Protein AF-A0A1U7CRW6-F1 (afdb_monomer_lite)

Sequence (88 aa):
MAGKFLRRGAIIDTIKSEQRTNAVQKREGLTQHPVTITSCGCPDPNCGCWHTIRTDRTIPTPEQAVERLAKDKKARNTVNARRERGDA

Foldseek 3Di:
DPPPQADPQQVVVQVVLVVVVVVVCVVVVVPQFDKDWDFPPDPDNNGHIHIDGHPVDGNDDPVVVVVVVVVVVVVVVVVVVCVVVVVD

pLDDT: mean 88.24, std 10.12, range [41.59, 96.62]

Radius of gyration: 20.71 Å; chains: 1; bounding box: 38×31×52 Å

Secondary structure (DSSP, 8-state):
----SS-HHHHHHHHHHHHHHHHHHHHTT-TTSPEEEEE---S-TT--EEEEE-TT--PPPHHHHHHHHHHHHHHHHHHHHHHHTT--

Structure (mmCIF, N/CA/C/O backbone):
data_AF-A0A1U7CRW6-F1
#
_entry.id   AF-A0A1U7CRW6-F1
#
loop_
_atom_site.group_PDB
_atom_site.id
_atom_site.type_symbol
_atom_site.label_atom_id
_atom_site.label_alt_id
_atom_site.label_comp_id
_atom_site.label_asym_id
_atom_site.label_entity_id
_atom_site.label_seq_id
_atom_site.pdbx_PDB_ins_code
_atom_site.Cartn_x
_atom_site.Cartn_y
_atom_site.Cartn_z
_atom_site.occupancy
_atom_site.B_iso_or_equiv
_atom_site.auth_seq_id
_atom_site.auth_comp_id
_atom_site.auth_asym_id
_atom_site.auth_atom_id
_atom_site.pdbx_PDB_model_num
ATOM 1 N N . MET A 1 1 ? 24.513 -18.442 -3.186 1.00 41.59 1 MET A N 1
ATOM 2 C CA . MET A 1 1 ? 24.005 -17.122 -2.754 1.00 41.59 1 MET A CA 1
ATOM 3 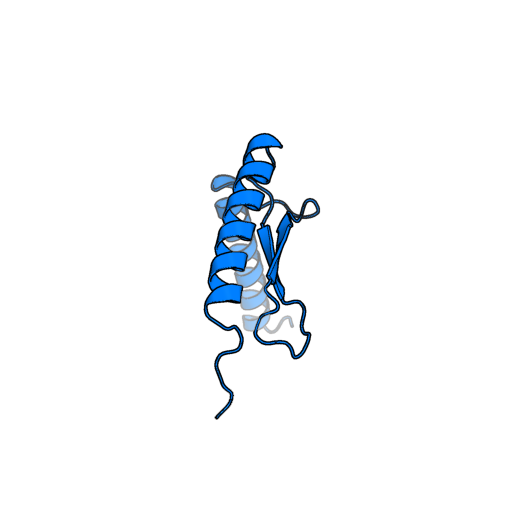C C . MET A 1 1 ? 22.856 -16.738 -3.665 1.00 41.59 1 MET A C 1
ATOM 5 O O . MET A 1 1 ? 23.077 -16.669 -4.867 1.00 41.59 1 MET A O 1
ATOM 9 N N . ALA A 1 2 ? 21.646 -16.555 -3.132 1.00 56.41 2 ALA A N 1
ATOM 10 C CA . ALA A 1 2 ? 20.541 -16.011 -3.917 1.00 56.41 2 ALA A CA 1
ATOM 11 C C . ALA A 1 2 ? 20.944 -14.599 -4.375 1.00 56.41 2 ALA A C 1
ATOM 13 O O . ALA A 1 2 ? 21.233 -13.740 -3.544 1.00 56.41 2 ALA A O 1
ATOM 14 N N . GLY A 1 3 ? 21.093 -14.400 -5.687 1.00 64.38 3 GLY A N 1
ATOM 15 C CA . GLY A 1 3 ? 21.445 -13.102 -6.262 1.00 64.38 3 GLY A CA 1
ATOM 16 C C . GLY A 1 3 ? 20.382 -12.038 -5.969 1.00 64.38 3 GLY A C 1
ATOM 17 O O . GLY A 1 3 ? 19.339 -12.320 -5.381 1.00 64.38 3 GLY A O 1
ATOM 18 N N . LYS A 1 4 ? 20.630 -10.793 -6.391 1.00 67.38 4 LYS A N 1
ATOM 19 C CA . LYS A 1 4 ? 19.624 -9.726 -6.273 1.00 67.38 4 LYS A CA 1
ATOM 20 C C . LYS A 1 4 ? 18.335 -10.153 -6.982 1.00 67.38 4 LYS A C 1
ATOM 22 O O . LYS A 1 4 ? 18.393 -10.545 -8.143 1.00 67.38 4 LYS A O 1
ATOM 27 N N . PHE A 1 5 ? 17.205 -10.026 -6.284 1.00 74.25 5 PHE A N 1
ATOM 28 C CA . PHE A 1 5 ? 15.878 -10.382 -6.795 1.00 74.25 5 PHE A CA 1
ATOM 29 C C . PHE A 1 5 ? 15.521 -9.609 -8.078 1.00 74.25 5 PHE A C 1
ATOM 31 O O . PHE A 1 5 ? 14.980 -10.187 -9.009 1.00 74.25 5 PHE A O 1
ATOM 38 N N . LEU A 1 6 ? 15.911 -8.330 -8.160 1.00 80.31 6 LEU A N 1
ATOM 39 C CA . LEU A 1 6 ? 15.791 -7.494 -9.358 1.00 80.31 6 LEU A CA 1
ATOM 40 C C . LEU A 1 6 ? 17.152 -6.923 -9.770 1.00 80.31 6 LEU A C 1
ATOM 42 O O . LEU A 1 6 ? 17.967 -6.528 -8.926 1.00 80.31 6 LEU A O 1
ATOM 46 N N . ARG A 1 7 ? 17.385 -6.814 -11.082 1.00 86.19 7 ARG A N 1
ATOM 47 C CA . ARG A 1 7 ? 18.513 -6.049 -11.636 1.00 86.19 7 ARG A CA 1
ATOM 48 C C . ARG A 1 7 ? 18.233 -4.549 -11.600 1.00 86.19 7 ARG A C 1
ATOM 50 O O . ARG A 1 7 ? 17.099 -4.098 -11.475 1.00 86.19 7 ARG A O 1
ATOM 57 N N . ARG A 1 8 ? 19.295 -3.748 -11.746 1.00 88.25 8 ARG A N 1
ATOM 58 C CA . ARG A 1 8 ? 19.223 -2.279 -11.669 1.00 88.25 8 ARG A CA 1
ATOM 59 C C . ARG A 1 8 ? 18.187 -1.675 -12.627 1.00 88.25 8 ARG A C 1
ATOM 61 O O . ARG A 1 8 ? 17.496 -0.753 -12.218 1.00 88.25 8 ARG A O 1
ATOM 68 N N . GLY A 1 9 ? 18.072 -2.197 -13.853 1.00 87.31 9 GLY A N 1
ATOM 69 C CA . GLY A 1 9 ? 17.063 -1.749 -14.825 1.00 87.31 9 GLY A CA 1
ATOM 70 C C . GLY A 1 9 ? 15.641 -1.923 -14.290 1.00 87.31 9 GLY A C 1
ATOM 71 O O . GLY A 1 9 ? 14.930 -0.940 -14.121 1.00 87.31 9 GLY A O 1
ATOM 72 N N . ALA A 1 10 ? 15.300 -3.144 -13.874 1.00 87.75 10 ALA A N 1
ATOM 73 C CA . ALA A 1 10 ? 14.005 -3.471 -13.278 1.00 87.75 10 ALA A CA 1
ATOM 74 C C . ALA A 1 10 ? 13.678 -2.634 -12.025 1.00 87.75 10 ALA A C 1
ATOM 76 O O . ALA A 1 10 ? 12.527 -2.246 -11.818 1.00 87.75 10 ALA A O 1
ATOM 77 N N . ILE A 1 11 ? 14.681 -2.310 -11.199 1.00 88.62 11 ILE A N 1
ATOM 78 C CA . ILE A 1 11 ? 14.514 -1.411 -10.044 1.00 88.62 11 ILE A CA 1
ATOM 79 C C . ILE A 1 11 ? 14.153 0.008 -10.505 1.00 88.62 11 ILE A C 1
ATOM 81 O O . ILE A 1 11 ? 13.201 0.596 -9.995 1.00 88.62 11 ILE A O 1
ATOM 85 N N . ILE A 1 12 ? 14.884 0.560 -11.478 1.00 91.00 12 ILE A N 1
ATOM 86 C CA . ILE A 1 12 ? 14.618 1.903 -12.020 1.00 91.00 12 ILE A CA 1
ATOM 87 C C . ILE A 1 12 ? 13.218 1.966 -12.644 1.00 91.00 12 ILE A C 1
ATOM 89 O O . ILE A 1 12 ? 12.485 2.929 -12.414 1.00 91.00 12 ILE A O 1
ATOM 93 N N . ASP A 1 13 ? 12.826 0.937 -13.391 1.00 90.12 13 ASP A N 1
ATOM 94 C CA . ASP A 1 13 ? 11.512 0.871 -14.034 1.00 90.12 13 ASP A CA 1
ATOM 95 C C . ASP A 1 13 ? 10.379 0.779 -13.012 1.00 90.12 13 ASP A C 1
ATOM 97 O O . ASP A 1 13 ? 9.345 1.435 -13.164 1.00 90.12 13 ASP A O 1
ATOM 101 N N . THR A 1 14 ? 10.607 0.042 -11.925 1.00 90.75 14 THR A N 1
ATOM 102 C CA . THR A 1 14 ? 9.681 -0.039 -10.792 1.00 90.75 14 THR A CA 1
ATOM 103 C C . THR A 1 14 ? 9.489 1.334 -10.143 1.00 90.75 14 THR A C 1
ATOM 105 O O . THR A 1 14 ? 8.353 1.770 -9.976 1.00 90.75 14 THR A O 1
ATOM 108 N N . ILE A 1 15 ? 10.568 2.076 -9.871 1.00 92.38 15 ILE A N 1
ATOM 109 C CA . ILE A 1 15 ? 10.486 3.439 -9.309 1.00 92.38 15 ILE A CA 1
ATOM 110 C C . ILE A 1 15 ? 9.705 4.375 -10.248 1.00 92.38 15 ILE A C 1
ATOM 112 O O . ILE A 1 15 ? 8.834 5.129 -9.816 1.00 92.38 15 ILE A O 1
ATOM 116 N N . LYS A 1 16 ? 9.959 4.316 -11.562 1.00 93.62 16 LYS A N 1
ATOM 117 C CA . LYS A 1 16 ? 9.201 5.114 -12.545 1.00 93.62 16 LYS A CA 1
ATOM 118 C C . LYS A 1 16 ? 7.728 4.699 -12.621 1.00 93.62 16 LYS A C 1
ATOM 120 O O . LYS A 1 16 ? 6.856 5.541 -12.842 1.00 93.62 16 LYS A O 1
ATOM 125 N N . SER A 1 17 ? 7.422 3.410 -12.469 1.00 93.00 17 SER A N 1
ATOM 126 C CA . SER A 1 17 ? 6.045 2.910 -12.360 1.00 93.00 17 SER A CA 1
ATOM 127 C C . SER A 1 17 ? 5.337 3.486 -11.131 1.00 93.00 17 SER A C 1
ATOM 129 O O . SER A 1 17 ? 4.202 3.950 -11.258 1.00 93.00 17 SER A O 1
ATOM 131 N N . GLU A 1 18 ? 6.014 3.540 -9.985 1.00 94.50 18 GLU A N 1
ATOM 132 C CA . GLU A 1 18 ? 5.480 4.123 -8.752 1.00 94.50 18 GLU A CA 1
ATOM 133 C C . GLU A 1 18 ? 5.137 5.605 -8.945 1.00 94.50 18 GLU A C 1
ATOM 135 O O . GLU A 1 18 ? 4.011 6.028 -8.695 1.00 94.50 18 GLU A O 1
ATOM 140 N N . GLN A 1 19 ? 6.074 6.389 -9.486 1.00 95.69 19 GLN A N 1
ATOM 141 C CA . GLN A 1 19 ? 5.875 7.820 -9.739 1.00 95.69 19 GLN A CA 1
ATOM 142 C C . GLN A 1 19 ? 4.666 8.092 -10.643 1.00 95.69 19 GLN A C 1
ATOM 144 O O . GLN A 1 19 ? 3.866 8.987 -10.359 1.00 95.69 19 GLN A O 1
ATOM 149 N N . ARG A 1 20 ? 4.500 7.299 -11.711 1.00 95.94 20 ARG A N 1
ATOM 150 C CA . ARG A 1 20 ? 3.328 7.385 -12.598 1.00 95.94 20 ARG A CA 1
ATOM 151 C C . ARG A 1 20 ? 2.040 7.051 -11.855 1.00 95.94 20 ARG A C 1
ATOM 153 O O . ARG A 1 20 ? 1.062 7.779 -11.987 1.00 95.94 20 ARG A O 1
ATOM 160 N N . THR A 1 21 ? 2.053 5.996 -11.048 1.00 96.25 21 THR A N 1
ATOM 161 C CA . THR A 1 21 ? 0.877 5.560 -10.284 1.00 96.25 21 THR A CA 1
ATOM 162 C C . THR A 1 21 ? 0.473 6.602 -9.246 1.00 96.25 21 THR A C 1
ATOM 164 O O . THR A 1 21 ? -0.701 6.940 -9.153 1.00 96.25 21 THR A O 1
ATOM 167 N N . ASN A 1 22 ? 1.437 7.213 -8.557 1.00 94.88 22 ASN A N 1
ATOM 168 C CA . ASN A 1 22 ? 1.190 8.314 -7.625 1.00 94.88 22 ASN A CA 1
ATOM 169 C C . ASN A 1 22 ? 0.599 9.544 -8.334 1.00 94.88 22 ASN A C 1
ATOM 171 O O . ASN A 1 22 ? -0.242 10.246 -7.773 1.00 94.88 22 ASN A O 1
ATOM 175 N N . ALA A 1 23 ? 1.017 9.823 -9.572 1.00 96.44 23 ALA A N 1
ATOM 176 C CA . ALA A 1 23 ? 0.431 10.900 -10.366 1.00 96.44 23 ALA A CA 1
ATOM 177 C C . ALA A 1 23 ? -1.027 10.600 -10.756 1.00 96.44 23 ALA A C 1
ATOM 179 O O . ALA A 1 23 ? -1.870 11.489 -10.640 1.00 96.44 23 ALA A O 1
ATOM 180 N N . VAL A 1 24 ? -1.333 9.364 -11.171 1.00 96.25 24 VAL A N 1
ATOM 181 C CA . VAL A 1 24 ? -2.709 8.912 -11.454 1.00 96.25 24 VAL A CA 1
ATOM 182 C C . VAL A 1 24 ? -3.569 9.012 -10.196 1.00 96.25 24 VAL A C 1
ATOM 184 O O . VAL A 1 24 ? -4.592 9.689 -10.208 1.00 96.25 24 VAL A O 1
ATOM 187 N N . GLN A 1 25 ? -3.090 8.462 -9.080 1.00 96.38 25 GLN A N 1
ATOM 188 C CA . GLN A 1 25 ? -3.772 8.494 -7.789 1.00 96.38 25 GLN A CA 1
ATOM 189 C C . GLN A 1 25 ? -4.167 9.917 -7.372 1.00 96.38 25 GLN A C 1
ATOM 191 O O . GLN A 1 25 ? -5.291 10.148 -6.934 1.00 96.38 25 GLN A O 1
ATOM 196 N N . LYS A 1 26 ? -3.255 10.888 -7.523 1.00 96.00 26 LYS A N 1
ATOM 197 C CA . LYS A 1 26 ? -3.530 12.297 -7.206 1.00 96.00 26 LYS A CA 1
ATOM 198 C C . LYS A 1 26 ? -4.579 12.907 -8.132 1.00 96.00 26 LYS A C 1
ATOM 200 O O . LYS A 1 26 ? -5.446 13.628 -7.652 1.00 96.00 26 LYS A O 1
ATOM 205 N N . ARG A 1 27 ? -4.499 12.636 -9.438 1.00 96.56 27 ARG A N 1
ATOM 206 C CA . ARG A 1 27 ? -5.447 13.165 -10.436 1.00 96.56 27 ARG A CA 1
ATOM 207 C C . ARG A 1 27 ? -6.858 12.624 -10.235 1.00 96.56 27 ARG A C 1
ATOM 209 O O . ARG A 1 27 ? -7.815 13.354 -10.449 1.00 96.56 27 ARG A O 1
ATOM 216 N N . GLU A 1 28 ? -6.971 11.378 -9.794 1.00 95.81 28 GLU A N 1
ATOM 217 C CA . GLU A 1 28 ? -8.251 10.706 -9.556 1.00 95.81 28 GLU A CA 1
ATOM 218 C C . GLU A 1 28 ? -8.800 10.935 -8.136 1.00 95.81 28 GLU A C 1
ATOM 220 O O . GLU A 1 28 ? -9.851 10.409 -7.788 1.00 95.81 28 GLU A O 1
ATOM 225 N N . GLY A 1 29 ? -8.104 11.710 -7.293 1.00 94.38 29 GLY A N 1
ATOM 226 C CA . GLY A 1 29 ? -8.531 11.967 -5.913 1.00 94.38 29 GLY A CA 1
ATOM 227 C C . GLY A 1 29 ? -8.420 10.751 -4.985 1.00 94.38 29 GLY A C 1
ATOM 228 O O . GLY A 1 29 ? -8.959 10.759 -3.883 1.00 94.38 29 GLY A O 1
ATOM 229 N N . LEU A 1 30 ? -7.687 9.711 -5.388 1.00 95.06 30 LEU A N 1
ATOM 230 C CA . LEU A 1 30 ? -7.578 8.439 -4.673 1.00 95.06 30 LEU A CA 1
ATOM 231 C C . LEU A 1 30 ? -6.451 8.428 -3.626 1.00 95.06 30 LEU A C 1
ATOM 233 O O . LEU A 1 30 ? -5.892 7.378 -3.310 1.00 95.06 30 LEU A O 1
ATOM 237 N N . THR A 1 31 ? -6.074 9.585 -3.084 1.00 93.50 31 THR A N 1
ATOM 238 C CA . THR A 1 31 ? -4.916 9.730 -2.179 1.00 93.50 31 THR A CA 1
ATOM 239 C C . THR A 1 31 ? -5.074 8.977 -0.858 1.00 93.50 31 THR A C 1
ATOM 241 O O . THR A 1 31 ? -4.078 8.628 -0.231 1.00 93.50 31 THR A O 1
ATOM 244 N N . GLN A 1 32 ? -6.312 8.678 -0.456 1.00 93.94 32 GLN A N 1
ATOM 245 C CA . GLN A 1 32 ? -6.610 7.830 0.701 1.00 93.94 32 GLN A CA 1
ATOM 246 C C . GLN A 1 32 ? -6.571 6.329 0.384 1.00 93.94 32 GLN A C 1
ATOM 248 O O . GLN A 1 32 ? -6.687 5.520 1.297 1.00 93.94 32 GLN A O 1
ATOM 253 N N . HIS A 1 33 ? -6.418 5.916 -0.872 1.00 95.56 33 HIS A N 1
ATOM 254 C CA . HIS A 1 33 ? -6.346 4.500 -1.231 1.00 95.56 33 HIS A CA 1
ATOM 255 C C . HIS A 1 33 ? -4.894 4.021 -1.257 1.00 95.56 33 HIS A C 1
ATOM 257 O O . HIS A 1 33 ? -4.040 4.705 -1.817 1.00 95.56 33 HIS A O 1
ATOM 263 N N . PRO A 1 34 ? -4.568 2.856 -0.677 1.00 94.44 34 PRO A N 1
ATOM 264 C CA . PRO A 1 34 ? -3.194 2.387 -0.661 1.00 94.44 34 PRO A CA 1
ATOM 265 C C . PRO A 1 34 ? -2.736 1.960 -2.058 1.00 94.44 34 PRO A C 1
ATOM 267 O O . PRO A 1 34 ? -3.476 1.324 -2.810 1.00 94.44 34 PRO A O 1
ATOM 270 N N . VAL A 1 35 ? -1.480 2.268 -2.377 1.00 94.94 35 VAL A N 1
ATOM 271 C CA . VAL A 1 35 ? -0.789 1.752 -3.561 1.00 94.94 35 VAL A CA 1
ATOM 272 C C . VAL A 1 35 ? -0.000 0.514 -3.153 1.00 94.94 35 VAL A C 1
ATOM 274 O O . VAL A 1 35 ? 0.812 0.563 -2.232 1.00 94.94 35 VAL A O 1
ATOM 277 N N . THR A 1 36 ? -0.236 -0.607 -3.828 1.00 94.31 36 THR A N 1
ATOM 278 C CA . THR A 1 36 ? 0.497 -1.859 -3.602 1.00 94.31 36 THR A CA 1
ATOM 279 C C . THR A 1 36 ? 1.396 -2.175 -4.781 1.00 94.31 36 THR A C 1
ATOM 281 O O . THR A 1 36 ? 0.975 -2.051 -5.930 1.00 94.31 36 THR A O 1
ATOM 284 N N . ILE A 1 37 ? 2.603 -2.644 -4.486 1.00 93.81 37 ILE A N 1
ATOM 285 C CA . ILE A 1 37 ? 3.553 -3.159 -5.467 1.00 93.81 37 ILE A CA 1
ATOM 286 C C . ILE A 1 37 ? 3.385 -4.674 -5.617 1.00 93.81 37 ILE A C 1
ATOM 288 O O . ILE A 1 37 ? 3.211 -5.393 -4.634 1.00 93.81 37 ILE A O 1
ATOM 292 N N . THR A 1 38 ? 3.431 -5.178 -6.845 1.00 90.94 38 THR A N 1
ATOM 293 C CA . THR A 1 38 ? 3.412 -6.616 -7.134 1.00 90.94 38 THR A CA 1
ATOM 294 C C . THR A 1 38 ? 4.539 -6.949 -8.097 1.00 90.94 38 THR A C 1
ATOM 296 O O . THR A 1 38 ? 4.687 -6.316 -9.142 1.00 90.94 38 THR A O 1
ATOM 299 N N . SER A 1 39 ? 5.367 -7.921 -7.713 1.00 87.00 39 SER A N 1
ATOM 300 C CA . SER A 1 39 ? 6.381 -8.483 -8.602 1.00 87.00 39 SER A CA 1
ATOM 301 C C . SER A 1 39 ? 5.726 -9.460 -9.570 1.00 87.00 39 SER A C 1
ATOM 303 O O . SER A 1 39 ? 4.829 -10.205 -9.183 1.00 87.00 39 SER A O 1
ATOM 305 N N . CYS A 1 40 ? 6.213 -9.494 -10.810 1.00 83.25 40 CYS A N 1
ATOM 306 C CA . CYS A 1 40 ? 5.755 -10.450 -11.815 1.00 83.25 40 CYS A CA 1
ATOM 307 C C . CYS A 1 40 ? 5.949 -11.912 -11.408 1.00 83.25 4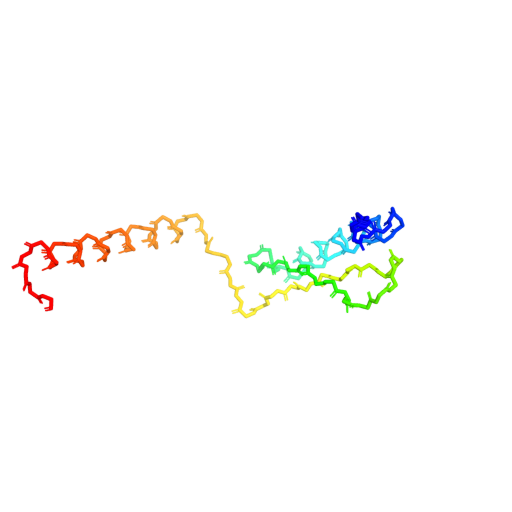0 CYS A C 1
ATOM 309 O O . CYS A 1 40 ? 5.200 -12.771 -11.861 1.00 83.25 40 CYS A O 1
ATOM 311 N N . GLY A 1 41 ? 6.930 -12.208 -10.551 1.00 79.25 41 GLY A N 1
ATOM 312 C CA . GLY A 1 41 ? 7.214 -13.575 -10.109 1.00 79.25 41 GLY A CA 1
ATOM 313 C C . GLY A 1 41 ? 7.829 -14.470 -11.189 1.00 79.25 41 GLY A C 1
ATOM 314 O O . GLY A 1 41 ? 8.159 -15.620 -10.907 1.00 79.25 41 GLY A O 1
ATOM 315 N N . CYS A 1 42 ? 8.021 -13.965 -12.410 1.00 82.38 42 CYS A N 1
ATOM 316 C CA . CYS A 1 42 ? 8.756 -14.678 -13.443 1.00 82.38 42 CYS A CA 1
ATOM 317 C C . CYS A 1 42 ? 10.262 -14.729 -13.103 1.00 82.38 42 CYS A C 1
ATOM 319 O O . CYS A 1 42 ? 10.769 -13.851 -12.399 1.00 82.38 42 CYS A O 1
ATOM 321 N N . PRO A 1 43 ? 11.002 -15.734 -13.602 1.00 80.75 43 PRO A N 1
ATOM 322 C CA . PRO A 1 43 ? 12.422 -15.898 -13.296 1.00 80.75 43 PRO A CA 1
ATOM 323 C C . PRO A 1 43 ? 13.329 -14.884 -14.013 1.00 80.75 43 PRO A C 1
ATOM 325 O O . PRO A 1 43 ? 14.544 -14.925 -13.817 1.00 80.75 43 PRO A O 1
ATOM 328 N N . ASP A 1 44 ? 12.781 -14.000 -14.857 1.00 80.81 44 ASP A N 1
ATOM 329 C CA . ASP A 1 44 ? 13.559 -12.972 -15.548 1.00 80.81 44 ASP A CA 1
ATOM 330 C C . ASP A 1 44 ? 13.950 -11.847 -14.574 1.00 80.81 44 ASP A C 1
ATOM 332 O O . ASP A 1 44 ? 13.090 -11.092 -14.115 1.00 80.81 44 ASP A O 1
ATOM 336 N N . PRO A 1 45 ? 15.252 -11.662 -14.295 1.00 73.94 45 PRO A N 1
ATOM 337 C CA . PRO A 1 45 ? 15.719 -10.633 -13.374 1.00 73.94 45 PRO A CA 1
ATOM 338 C C . PRO A 1 45 ? 15.593 -9.203 -13.929 1.00 73.94 45 PRO A C 1
ATOM 340 O O . PRO A 1 45 ? 15.880 -8.242 -13.205 1.00 73.94 45 PRO A O 1
ATOM 343 N N . ASN A 1 46 ? 15.233 -9.045 -15.208 1.00 80.00 46 ASN A N 1
ATOM 344 C CA . ASN A 1 46 ? 14.903 -7.761 -15.826 1.00 80.00 46 ASN A CA 1
ATOM 345 C C . ASN A 1 46 ? 13.402 -7.459 -15.790 1.00 80.00 46 ASN A C 1
ATOM 347 O O . ASN A 1 46 ? 13.007 -6.336 -16.102 1.00 80.00 46 ASN A O 1
ATOM 351 N N . CYS A 1 47 ? 12.571 -8.418 -15.382 1.00 81.19 47 CYS A N 1
ATOM 352 C CA . CYS A 1 47 ? 11.153 -8.179 -15.211 1.00 81.19 47 CYS A CA 1
ATOM 353 C C . CYS A 1 47 ? 10.916 -7.387 -13.920 1.00 81.19 47 CYS A C 1
ATOM 355 O O . CYS A 1 47 ? 11.284 -7.817 -12.828 1.00 81.19 47 CYS A O 1
ATOM 357 N N . GLY A 1 48 ? 10.349 -6.189 -14.054 1.00 81.38 48 GLY A N 1
ATOM 358 C CA . GLY A 1 48 ? 10.076 -5.297 -12.932 1.00 81.38 48 GLY A CA 1
ATOM 359 C C . GLY A 1 48 ? 8.816 -5.655 -12.143 1.00 81.38 48 GLY A C 1
ATOM 360 O O . GLY A 1 48 ? 8.229 -6.731 -12.266 1.00 81.38 4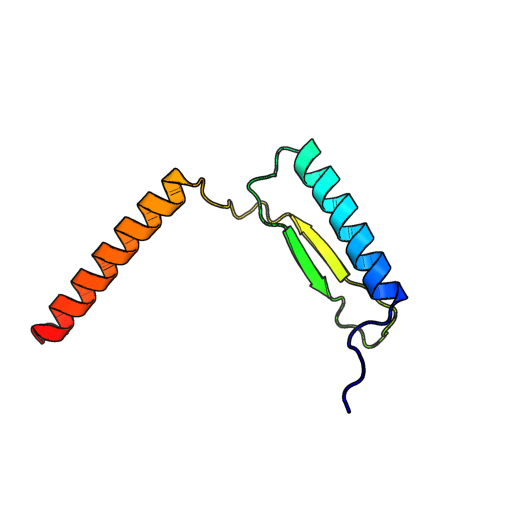8 GLY A O 1
ATOM 361 N N . CYS A 1 49 ? 8.383 -4.698 -11.331 1.00 91.19 49 CYS A N 1
ATOM 362 C CA . CYS A 1 49 ? 7.110 -4.747 -10.627 1.00 91.19 49 CYS A CA 1
ATOM 363 C C . CYS A 1 49 ? 6.118 -3.754 -11.244 1.00 91.19 49 CYS A C 1
ATOM 365 O O . CYS A 1 49 ? 6.509 -2.781 -11.895 1.00 91.19 49 CYS A O 1
ATOM 367 N N . TRP A 1 50 ? 4.831 -3.954 -10.973 1.00 91.25 50 TRP A N 1
ATOM 368 C CA . TRP A 1 50 ? 3.797 -2.952 -11.230 1.00 91.25 50 TRP A CA 1
ATOM 369 C C . TRP A 1 50 ? 3.140 -2.505 -9.928 1.00 91.25 50 TRP A C 1
ATOM 371 O O 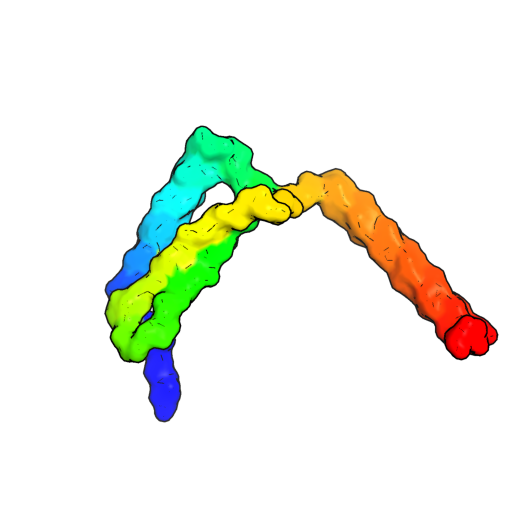. TRP A 1 50 ? 3.249 -3.160 -8.890 1.00 91.25 50 TRP A O 1
ATOM 381 N N . HIS A 1 51 ? 2.450 -1.372 -10.006 1.00 95.88 51 HIS A N 1
ATOM 382 C CA . HIS A 1 51 ? 1.732 -0.775 -8.892 1.00 95.88 51 HIS A CA 1
ATOM 383 C C . HIS A 1 51 ? 0.234 -0.785 -9.177 1.00 95.88 51 HIS A C 1
ATOM 385 O O . HIS A 1 51 ? -0.192 -0.573 -10.310 1.00 95.88 51 HIS A O 1
ATOM 391 N N . THR A 1 52 ? -0.559 -1.045 -8.143 1.00 95.56 52 THR A N 1
ATOM 392 C CA . THR A 1 52 ? -2.025 -1.052 -8.205 1.00 95.56 52 THR A CA 1
ATOM 393 C C . THR A 1 52 ? -2.575 -0.184 -7.084 1.00 95.56 52 THR A C 1
ATOM 395 O O . THR A 1 52 ? -2.162 -0.336 -5.935 1.00 95.56 52 THR A O 1
ATOM 398 N N . ILE A 1 53 ? -3.513 0.707 -7.405 1.00 96.62 53 ILE A N 1
ATOM 399 C CA . ILE A 1 53 ? -4.275 1.461 -6.405 1.00 96.62 53 ILE A CA 1
ATOM 400 C C . ILE A 1 53 ? -5.416 0.565 -5.915 1.00 96.62 53 ILE A C 1
ATOM 402 O O . ILE A 1 53 ? -6.233 0.093 -6.704 1.00 96.62 53 ILE A O 1
ATOM 406 N N . ARG A 1 54 ? -5.474 0.308 -4.610 1.00 96.06 54 ARG A N 1
ATOM 407 C CA . ARG A 1 54 ? -6.478 -0.562 -3.986 1.00 96.06 54 ARG A CA 1
ATOM 408 C C . ARG A 1 54 ? -7.708 0.246 -3.591 1.00 96.06 54 ARG A C 1
ATOM 410 O O . ARG A 1 54 ? -7.809 0.741 -2.472 1.00 96.06 54 ARG A O 1
ATOM 417 N N . THR A 1 55 ? -8.647 0.380 -4.520 1.00 94.81 55 THR A N 1
ATOM 418 C CA . THR A 1 55 ? -9.880 1.166 -4.330 1.00 94.81 55 THR A CA 1
ATOM 419 C C . THR A 1 55 ? -10.879 0.527 -3.360 1.00 94.81 55 THR A C 1
ATOM 421 O O . THR A 1 55 ? -11.738 1.214 -2.818 1.00 94.81 55 THR A O 1
ATOM 424 N N . ASP A 1 56 ? -10.730 -0.764 -3.064 1.00 95.31 56 ASP A N 1
ATOM 425 C CA . ASP A 1 56 ? -11.518 -1.508 -2.072 1.00 95.31 56 ASP A CA 1
ATOM 426 C C . ASP A 1 56 ? -11.174 -1.154 -0.618 1.00 95.31 56 ASP A C 1
ATOM 428 O O . ASP A 1 56 ? -11.885 -1.559 0.301 1.00 95.31 56 ASP A O 1
ATOM 432 N N . ARG A 1 57 ? -10.069 -0.437 -0.381 1.00 91.38 57 ARG A N 1
ATOM 433 C CA . ARG A 1 57 ? -9.600 -0.081 0.962 1.00 91.38 57 ARG A CA 1
ATOM 434 C C . ARG A 1 57 ? -9.312 1.401 1.051 1.00 91.38 57 ARG A C 1
ATOM 436 O O . ARG A 1 57 ? -8.689 1.964 0.161 1.00 91.38 57 ARG A O 1
ATOM 443 N N . THR A 1 58 ? -9.681 2.004 2.169 1.00 94.00 58 THR A N 1
ATOM 444 C CA . THR A 1 58 ? -9.338 3.388 2.495 1.00 94.00 58 THR A CA 1
ATOM 445 C C . THR A 1 58 ? -8.429 3.425 3.715 1.00 94.00 58 THR A C 1
ATOM 447 O O . THR A 1 58 ? -8.655 2.747 4.723 1.00 94.00 58 THR A O 1
ATOM 450 N N . ILE A 1 59 ? -7.362 4.207 3.605 1.00 92.25 59 ILE A N 1
ATOM 451 C CA . ILE A 1 59 ? -6.491 4.567 4.712 1.00 92.25 59 ILE A CA 1
ATOM 452 C C . ILE A 1 59 ? -7.289 5.549 5.581 1.00 92.25 59 ILE A C 1
ATOM 454 O O . ILE A 1 59 ? -7.779 6.552 5.059 1.00 92.25 59 ILE A O 1
ATOM 458 N N . PRO A 1 60 ? -7.468 5.260 6.882 1.00 91.88 60 PRO A N 1
ATOM 459 C CA . PRO A 1 60 ? -8.214 6.141 7.769 1.00 91.88 60 PRO A CA 1
ATOM 460 C C . PRO A 1 60 ? -7.542 7.511 7.870 1.00 91.88 60 PRO A C 1
ATOM 462 O O . PRO A 1 60 ? -6.315 7.618 7.807 1.00 91.88 60 PRO A O 1
ATOM 465 N N . THR A 1 61 ? -8.346 8.551 8.089 1.00 93.12 61 THR A N 1
ATOM 466 C CA . THR A 1 61 ? -7.806 9.868 8.452 1.00 93.12 61 THR A CA 1
ATOM 467 C C . THR A 1 61 ? -7.083 9.795 9.804 1.00 93.12 61 THR A C 1
ATOM 469 O O . THR A 1 61 ? -7.313 8.851 10.570 1.00 93.12 61 THR A O 1
ATOM 472 N N . PRO A 1 62 ? -6.223 10.771 10.147 1.00 93.25 62 PRO A N 1
ATOM 473 C CA . PRO A 1 62 ? -5.564 10.804 11.450 1.00 93.25 62 PRO A CA 1
ATOM 474 C C . PRO A 1 62 ? -6.542 10.694 12.630 1.00 93.25 62 PRO A C 1
ATOM 476 O O . PRO A 1 62 ? -6.304 9.921 13.557 1.00 93.25 62 PRO A O 1
ATOM 479 N N . GLU A 1 63 ? -7.684 11.381 12.575 1.00 94.69 63 GLU A N 1
ATOM 480 C CA . GLU A 1 63 ? -8.710 11.353 13.625 1.00 94.69 63 GLU A CA 1
ATOM 481 C C . GLU A 1 63 ? -9.353 9.966 13.733 1.00 94.69 63 GLU A C 1
ATOM 483 O O . GLU A 1 63 ? -9.472 9.403 14.824 1.00 94.69 63 GLU A O 1
ATOM 488 N N . GLN A 1 64 ? -9.702 9.370 12.588 1.00 93.81 64 GLN A N 1
ATOM 489 C CA . GLN A 1 64 ? -10.247 8.014 12.527 1.00 93.81 64 GLN A CA 1
ATOM 490 C C . GLN A 1 64 ? -9.235 6.974 13.016 1.00 93.81 64 GLN A C 1
ATOM 492 O O . GLN A 1 64 ? -9.620 5.980 13.630 1.00 93.81 64 GLN A O 1
ATOM 497 N N . ALA A 1 65 ? -7.944 7.177 12.752 1.00 93.62 65 ALA A N 1
ATOM 498 C CA . ALA A 1 65 ? -6.887 6.299 13.230 1.00 93.62 65 ALA A CA 1
ATOM 499 C C . ALA A 1 65 ? -6.788 6.346 14.761 1.00 93.62 65 ALA A C 1
ATOM 501 O O . ALA A 1 65 ? -6.766 5.290 15.394 1.00 93.62 65 ALA A O 1
ATOM 502 N N . VAL A 1 66 ? -6.812 7.541 15.364 1.00 96.44 66 VAL A N 1
ATOM 503 C CA . VAL A 1 66 ? -6.831 7.714 16.829 1.00 96.44 66 VAL A CA 1
ATOM 504 C C . VAL A 1 66 ? -8.061 7.036 17.437 1.00 96.44 66 VAL A C 1
ATOM 506 O O . VAL A 1 66 ? -7.928 6.261 18.386 1.00 96.44 66 VAL A O 1
ATOM 509 N N . GLU A 1 67 ? -9.249 7.252 16.869 1.00 95.94 67 GLU A N 1
ATOM 510 C CA . GLU A 1 67 ? -10.481 6.631 17.362 1.00 95.94 67 GLU A CA 1
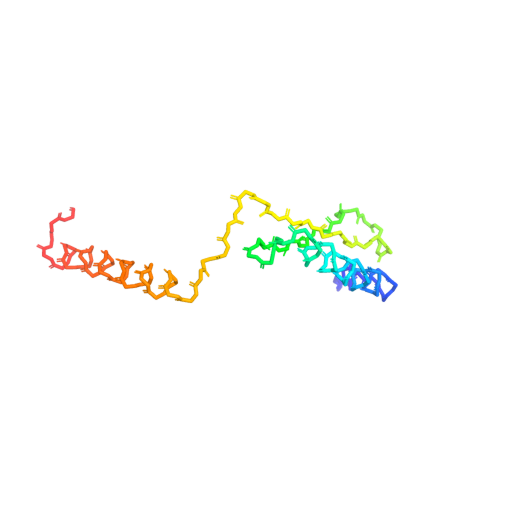ATOM 511 C C . GLU A 1 67 ? -10.424 5.096 17.274 1.00 95.94 67 GLU A C 1
ATOM 513 O O . GLU A 1 67 ? -10.748 4.394 18.238 1.00 95.94 67 GLU A O 1
ATOM 518 N N . ARG A 1 68 ? -9.973 4.554 16.134 1.00 94.06 68 ARG A N 1
ATOM 519 C CA . ARG A 1 68 ? -9.818 3.105 15.932 1.00 94.06 68 ARG A CA 1
ATOM 520 C C . ARG A 1 68 ? -8.816 2.506 16.916 1.00 94.06 68 ARG A C 1
ATOM 522 O O . ARG A 1 68 ? -9.107 1.466 17.503 1.00 94.06 68 ARG A O 1
ATOM 529 N N . LEU A 1 69 ? -7.685 3.173 17.146 1.00 95.62 69 LEU A N 1
ATOM 530 C CA . LEU A 1 69 ? -6.681 2.743 18.123 1.00 95.62 69 LEU A CA 1
ATOM 531 C C . LEU A 1 69 ? -7.232 2.753 19.554 1.00 95.62 69 LEU A C 1
ATOM 533 O O . LEU A 1 69 ? -6.986 1.815 20.313 1.00 95.62 69 LEU A O 1
ATOM 537 N N . ALA A 1 70 ? -8.006 3.774 19.930 1.00 95.00 70 ALA A N 1
ATOM 538 C CA . ALA A 1 70 ? -8.638 3.843 21.245 1.00 95.00 70 ALA A CA 1
ATOM 539 C C . ALA A 1 70 ? -9.658 2.706 21.452 1.00 95.00 70 ALA A C 1
ATOM 541 O O . ALA A 1 70 ? -9.660 2.061 22.506 1.00 95.00 70 ALA A O 1
ATOM 542 N N . LYS A 1 71 ? -10.487 2.419 20.436 1.00 94.62 71 LYS A N 1
ATOM 543 C CA . LYS A 1 71 ? -11.447 1.300 20.452 1.00 94.62 71 LYS A CA 1
ATOM 544 C C . LYS A 1 71 ? -10.743 -0.052 20.578 1.00 94.62 71 LYS A C 1
ATOM 546 O O . LYS A 1 71 ? -11.126 -0.850 21.433 1.00 94.62 71 LYS A O 1
ATOM 551 N N . ASP A 1 72 ? -9.694 -0.282 19.791 1.00 94.06 72 ASP A N 1
ATOM 552 C CA . ASP A 1 72 ? -8.887 -1.505 19.855 1.00 94.06 72 ASP A CA 1
ATOM 553 C C . ASP A 1 72 ? -8.234 -1.695 21.235 1.00 94.06 72 ASP A C 1
ATOM 555 O O . ASP A 1 72 ? -8.340 -2.764 21.841 1.00 94.06 72 ASP A O 1
ATOM 559 N N . LYS A 1 73 ? -7.628 -0.635 21.790 1.00 93.94 73 LYS A N 1
ATOM 560 C CA . LYS A 1 73 ? -7.036 -0.663 23.137 1.00 93.94 73 LYS A CA 1
ATOM 561 C C . LYS A 1 73 ? -8.067 -1.055 24.197 1.00 93.94 73 LYS A C 1
ATOM 563 O O . LYS A 1 73 ? -7.779 -1.885 25.058 1.00 93.94 73 LYS A O 1
ATOM 568 N N . LYS A 1 74 ? -9.277 -0.488 24.129 1.00 93.62 74 LYS A N 1
ATOM 569 C CA . LYS A 1 74 ? -10.369 -0.833 25.048 1.00 93.62 74 LYS A CA 1
ATOM 570 C C . LYS A 1 74 ? -10.763 -2.306 24.913 1.00 93.62 74 LYS A C 1
ATOM 572 O O . LYS A 1 74 ? -10.858 -2.989 25.930 1.00 93.62 74 LYS A O 1
ATOM 577 N N . ALA A 1 75 ? -10.932 -2.800 23.686 1.00 92.44 75 ALA A N 1
ATOM 578 C CA . ALA A 1 75 ? -11.287 -4.194 23.426 1.00 92.44 75 ALA A CA 1
ATOM 579 C C . ALA A 1 75 ? -10.235 -5.171 23.978 1.00 92.44 75 ALA A C 1
ATOM 581 O O . ALA A 1 75 ? -10.586 -6.118 24.684 1.00 92.44 75 ALA A O 1
ATOM 582 N N . ARG A 1 76 ? -8.942 -4.905 23.742 1.00 91.81 76 ARG A N 1
ATOM 583 C CA . ARG A 1 76 ? -7.844 -5.726 24.277 1.00 91.81 76 ARG A CA 1
ATOM 584 C C . ARG A 1 76 ? -7.817 -5.754 25.802 1.00 91.81 76 ARG A C 1
ATOM 586 O O . ARG A 1 76 ? -7.687 -6.828 26.383 1.00 91.81 76 ARG A O 1
ATOM 593 N N . ASN A 1 77 ? -8.010 -4.609 26.454 1.00 90.25 77 ASN A N 1
ATOM 594 C CA . ASN A 1 77 ? -8.067 -4.550 27.915 1.00 90.25 77 ASN A CA 1
ATOM 595 C C . ASN A 1 77 ? -9.246 -5.354 28.479 1.00 90.25 77 ASN A C 1
ATOM 597 O O . ASN A 1 77 ? -9.093 -6.030 29.491 1.00 90.25 77 ASN A O 1
ATOM 601 N N . THR A 1 78 ? -10.410 -5.331 27.821 1.00 88.62 78 THR A N 1
ATOM 602 C CA . THR A 1 78 ? -11.565 -6.144 28.235 1.00 88.62 78 THR A CA 1
ATOM 603 C C . THR A 1 78 ? -11.285 -7.645 28.119 1.00 88.62 78 THR A C 1
ATOM 605 O O . THR A 1 78 ? -11.663 -8.403 29.011 1.00 88.62 78 THR A O 1
ATOM 608 N N . VAL A 1 79 ? -10.606 -8.080 27.053 1.00 88.75 79 VAL A N 1
ATOM 609 C CA . VAL A 1 79 ? -10.205 -9.487 26.880 1.00 88.75 79 VAL A CA 1
ATOM 610 C C . VAL A 1 79 ? -9.197 -9.907 27.949 1.00 88.75 79 VAL A C 1
ATOM 612 O O . VAL A 1 79 ? -9.362 -10.964 28.553 1.00 88.75 79 VAL A O 1
ATOM 615 N N . ASN A 1 80 ? -8.190 -9.078 28.228 1.00 84.81 80 ASN A N 1
ATOM 616 C CA . ASN A 1 80 ? -7.192 -9.375 29.256 1.00 84.81 80 ASN A CA 1
ATOM 617 C C . ASN A 1 80 ? -7.819 -9.446 30.654 1.00 84.81 80 ASN A C 1
ATOM 619 O O . ASN A 1 80 ? -7.598 -10.423 31.358 1.00 84.81 80 ASN A O 1
ATOM 623 N N . ALA A 1 81 ? -8.694 -8.499 31.004 1.00 81.69 81 ALA A N 1
ATOM 624 C CA . ALA A 1 81 ? -9.401 -8.516 32.284 1.00 81.69 81 ALA A CA 1
ATOM 625 C C . ALA A 1 81 ? -10.289 -9.766 32.455 1.00 81.69 81 ALA A C 1
ATOM 627 O O . ALA A 1 81 ? -10.388 -10.306 33.550 1.00 81.69 81 ALA A O 1
ATOM 628 N N . ARG A 1 82 ? -10.923 -10.262 31.380 1.00 82.06 82 ARG A N 1
ATOM 629 C CA . ARG A 1 82 ? -11.671 -11.535 31.412 1.00 82.06 82 ARG A CA 1
ATOM 630 C C . ARG A 1 82 ? -10.761 -12.741 31.646 1.00 82.06 82 ARG A C 1
ATOM 632 O O . ARG A 1 82 ? -11.112 -13.612 32.432 1.00 82.06 82 ARG A O 1
ATOM 639 N N . ARG A 1 83 ? -9.594 -12.775 30.994 1.00 78.62 83 ARG A N 1
ATOM 640 C CA . ARG A 1 83 ? -8.588 -13.831 31.197 1.00 78.62 83 ARG A CA 1
ATOM 641 C C . ARG A 1 83 ? -8.053 -13.836 32.629 1.00 78.62 83 ARG A C 1
ATOM 643 O O . ARG A 1 83 ? -7.937 -14.902 33.215 1.00 78.62 83 ARG A O 1
ATOM 650 N N . GLU A 1 84 ? -7.780 -12.664 33.199 1.00 78.94 84 GLU A N 1
ATOM 651 C CA . GLU A 1 84 ? -7.305 -12.515 34.584 1.00 78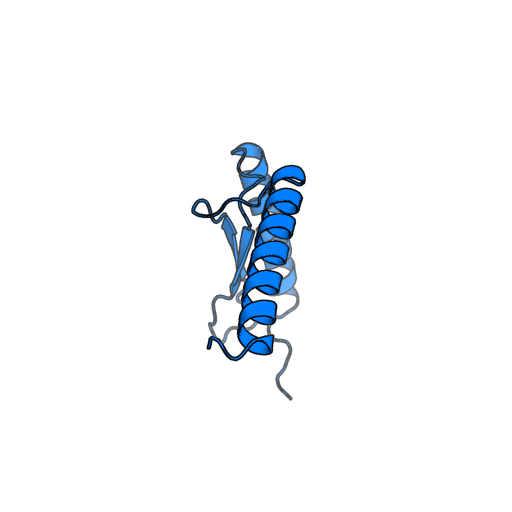.94 84 GLU A CA 1
ATOM 652 C C . GLU A 1 84 ? -8.343 -12.965 35.623 1.00 78.94 84 GLU A C 1
ATOM 654 O O . GLU A 1 84 ? -7.971 -13.485 36.670 1.00 78.94 84 GLU A O 1
ATOM 659 N N . ARG A 1 85 ? -9.641 -12.812 35.327 1.00 80.19 85 ARG A N 1
ATOM 660 C CA . ARG A 1 85 ? -10.734 -13.303 36.184 1.00 80.19 85 ARG A CA 1
ATOM 661 C C . ARG A 1 85 ? -11.036 -14.796 36.030 1.00 80.19 85 ARG A C 1
ATOM 663 O O . ARG A 1 85 ? -11.806 -15.324 36.822 1.00 80.19 85 ARG A O 1
ATOM 670 N N . GLY A 1 86 ? -10.438 -15.474 35.047 1.00 72.00 86 GLY A N 1
ATOM 671 C CA . GLY A 1 86 ? -10.710 -16.887 34.769 1.00 72.00 86 GLY A CA 1
ATOM 672 C C . GLY A 1 86 ? -12.053 -17.148 34.076 1.00 72.00 86 GLY A C 1
ATOM 673 O O . GLY A 1 86 ? -12.504 -18.285 34.058 1.00 72.00 86 GLY A O 1
ATOM 674 N N . ASP A 1 87 ? -12.675 -16.123 33.479 1.00 69.81 87 ASP A N 1
ATOM 675 C CA . ASP A 1 87 ? -13.986 -16.205 32.806 1.00 69.81 87 ASP A CA 1
ATOM 676 C C . ASP A 1 87 ? -13.895 -16.769 31.362 1.00 69.81 87 ASP A C 1
ATOM 678 O O . ASP A 1 87 ? -14.783 -16.510 30.543 1.00 69.81 87 ASP A O 1
ATOM 682 N N . ALA A 1 88 ? -12.771 -17.404 31.003 1.00 58.41 88 ALA A N 1
ATOM 683 C CA . ALA A 1 88 ? -12.408 -17.764 29.627 1.00 58.41 88 ALA A CA 1
ATOM 684 C C . ALA A 1 88 ? -12.943 -19.133 29.193 1.00 58.41 88 ALA A C 1
ATOM 686 O O . ALA A 1 88 ? -12.805 -20.096 29.978 1.00 58.41 88 ALA A O 1
#

Organism: NCBI:txid1387353